Protein AF-A0A4R0MNU5-F1 (afdb_monomer)

InterPro domains:
  IPR001584 Integrase, catalytic core [PF13683] (1-47)
  IPR012337 Ribonuclease H-like superfamily [SSF53098] (1-51)

Radius of gyration: 22.83 Å; Cα contacts (8 Å, |Δi|>4): 55; chains: 1; bounding box: 47×54×33 Å

Foldseek 3Di:
DVVCCLVPVQVVVDDDDDPVSVVVSSVVSVVCQQQPAQDPQFVGDGNVVCVVVVDDGDGPDDDPDDPPPPPPDPPVVPPPDPDDDDD

pLDDT: mean 84.71, std 17.11, range [35.25, 98.19]

Mean predicted aligned error: 11.21 Å

Secondary structure (DSSP, 8-state):
-HHHHIIIIIGGGS---SHHHHHHHHHHHHHHHHHT--BGGGTTB-HHHHHHTT------SPP-S----S---TTGGGS--------

Sequence (87 aa):
RINGILKHEYLNQYRINNITDARECLRSSVELYNNERPHFSIGLLTPELVHSQELNVERLWKNYYTKNTKIVNPLQDNEKTVNQYQD

Solvent-accessible surface area (backbone atoms only — not comparable to full-atom values): 5665 Å² total; per-residue (Å²): 112,66,71,55,48,49,47,65,71,48,50,62,78,59,90,69,89,50,71,67,55,45,52,51,54,48,51,53,43,51,48,43,51,31,66,68,38,61,31,71,67,48,79,51,39,24,59,44,60,36,62,78,65,68,55,89,66,64,82,72,71,85,78,87,71,77,82,75,80,66,78,81,53,91,71,65,83,71,65,71,85,80,69,89,82,88,134

Structure (mmCIF, N/CA/C/O backbone):
data_AF-A0A4R0MNU5-F1
#
_entry.id   AF-A0A4R0MNU5-F1
#
loop_
_atom_site.group_PDB
_atom_site.id
_atom_site.type_symbol
_atom_site.label_atom_id
_atom_site.label_alt_id
_atom_site.label_comp_id
_atom_site.label_asym_id
_atom_site.label_entity_id
_atom_site.label_seq_id
_atom_site.pdbx_PDB_ins_code
_atom_site.Cartn_x
_atom_site.Cartn_y
_atom_site.Cartn_z
_atom_site.occupancy
_atom_site.B_iso_or_equiv
_atom_site.auth_seq_id
_atom_site.auth_comp_id
_atom_site.auth_asym_id
_atom_site.auth_atom_id
_atom_site.pdbx_PDB_model_num
ATOM 1 N N . ARG A 1 1 ? -1.976 9.791 -0.894 1.00 86.12 1 ARG A N 1
ATOM 2 C CA . ARG A 1 1 ? -1.189 9.038 0.119 1.00 86.12 1 ARG A CA 1
ATOM 3 C C . ARG A 1 1 ? -0.544 7.781 -0.469 1.00 86.12 1 ARG A C 1
ATOM 5 O O . ARG A 1 1 ? 0.670 7.684 -0.395 1.00 86.12 1 ARG A O 1
ATOM 12 N N . ILE A 1 2 ? -1.308 6.895 -1.120 1.00 93.19 2 ILE A N 1
ATOM 13 C CA . ILE A 1 2 ? -0.818 5.630 -1.713 1.00 93.19 2 ILE A CA 1
ATOM 14 C C . ILE A 1 2 ? 0.393 5.833 -2.640 1.00 93.19 2 ILE A C 1
ATOM 16 O O . ILE A 1 2 ? 1.439 5.244 -2.407 1.00 93.19 2 ILE A O 1
ATOM 20 N N . ASN A 1 3 ? 0.306 6.749 -3.613 1.00 94.12 3 ASN A N 1
ATOM 21 C CA . ASN A 1 3 ? 1.417 7.025 -4.539 1.00 94.12 3 ASN A CA 1
ATOM 22 C C . ASN A 1 3 ? 2.715 7.436 -3.832 1.00 94.12 3 ASN A C 1
ATOM 24 O O . ASN A 1 3 ? 3.797 7.130 -4.318 1.00 94.12 3 ASN A O 1
ATOM 28 N N . GLY A 1 4 ? 2.608 8.140 -2.701 1.00 96.69 4 GLY A N 1
ATOM 29 C CA . GLY A 1 4 ? 3.766 8.509 -1.893 1.00 96.69 4 GLY A CA 1
ATOM 30 C C . GLY A 1 4 ? 4.430 7.269 -1.306 1.00 96.69 4 GLY A C 1
ATOM 31 O O . GLY A 1 4 ? 5.623 7.086 -1.501 1.00 96.69 4 GLY A O 1
ATOM 32 N N . ILE A 1 5 ? 3.641 6.390 -0.686 1.00 95.94 5 ILE A N 1
ATOM 33 C CA . ILE A 1 5 ? 4.122 5.128 -0.111 1.00 95.94 5 ILE A CA 1
ATOM 34 C C . ILE A 1 5 ? 4.745 4.241 -1.196 1.00 95.94 5 ILE A C 1
ATOM 36 O O . ILE A 1 5 ? 5.893 3.835 -1.062 1.00 95.94 5 ILE A O 1
ATOM 40 N N . LEU A 1 6 ? 4.042 4.001 -2.309 1.00 96.44 6 LEU A N 1
ATOM 41 C CA . LEU A 1 6 ? 4.561 3.161 -3.395 1.00 96.44 6 LEU A CA 1
ATOM 42 C C . LEU A 1 6 ? 5.887 3.694 -3.949 1.00 96.44 6 LEU A C 1
ATOM 44 O O . LEU A 1 6 ? 6.836 2.933 -4.106 1.00 96.44 6 LEU A O 1
ATOM 48 N N . LYS A 1 7 ? 5.979 5.004 -4.205 1.00 95.00 7 LYS A N 1
ATOM 49 C CA . LYS A 1 7 ? 7.199 5.606 -4.756 1.00 95.00 7 LYS A CA 1
ATOM 50 C C . LYS A 1 7 ? 8.358 5.596 -3.763 1.00 95.00 7 LYS A C 1
ATOM 52 O O . LYS A 1 7 ? 9.456 5.236 -4.157 1.00 95.00 7 LYS A O 1
ATOM 57 N N . HIS A 1 8 ? 8.127 5.991 -2.512 1.00 96.19 8 HIS A N 1
ATOM 58 C CA . HIS A 1 8 ? 9.211 6.241 -1.555 1.00 96.19 8 HIS A CA 1
ATOM 59 C C . HIS A 1 8 ? 9.608 5.004 -0.752 1.00 96.19 8 HIS 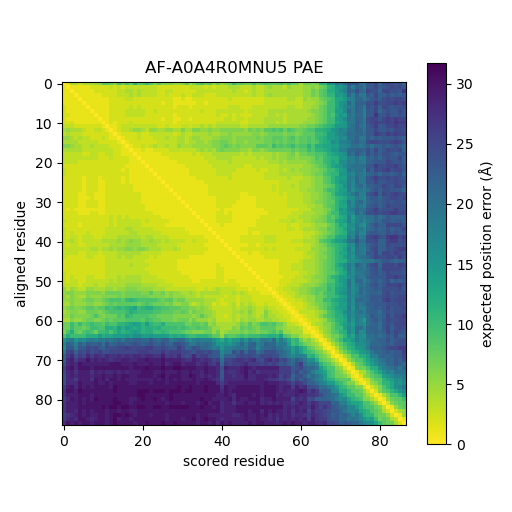A C 1
ATOM 61 O O . HIS A 1 8 ? 10.783 4.850 -0.437 1.00 96.19 8 HIS A O 1
ATOM 67 N N . GLU A 1 9 ? 8.655 4.134 -0.417 1.00 95.25 9 GLU A N 1
ATOM 68 C CA . GLU A 1 9 ? 8.922 2.967 0.427 1.00 95.25 9 GLU A CA 1
ATOM 69 C C . GLU A 1 9 ? 9.223 1.719 -0.396 1.00 95.25 9 GLU A C 1
ATOM 71 O O . GLU A 1 9 ? 10.104 0.959 -0.018 1.00 95.25 9 GLU A O 1
ATOM 76 N N . TYR A 1 10 ? 8.539 1.511 -1.523 1.00 95.19 10 TYR A N 1
ATOM 77 C CA . TYR A 1 10 ? 8.740 0.309 -2.337 1.00 95.19 10 TYR A CA 1
ATOM 78 C C . TYR A 1 10 ? 9.703 0.570 -3.494 1.00 95.19 10 TYR A C 1
ATOM 80 O O . TYR A 1 10 ? 10.785 -0.005 -3.551 1.00 95.19 10 TYR A O 1
ATOM 88 N N . LEU A 1 11 ? 9.341 1.472 -4.407 1.00 94.94 11 LEU A N 1
ATOM 89 C CA . LEU A 1 11 ? 10.057 1.635 -5.674 1.00 94.94 11 LEU A CA 1
ATOM 90 C C . LEU A 1 11 ? 11.433 2.291 -5.524 1.00 94.94 11 LEU A C 1
ATOM 92 O O . LEU A 1 11 ? 12.333 1.978 -6.296 1.00 94.94 11 LEU A O 1
ATOM 96 N N . ASN A 1 12 ? 11.620 3.152 -4.522 1.00 93.75 12 ASN A N 1
ATOM 97 C CA . ASN A 1 12 ? 12.879 3.871 -4.301 1.00 93.75 12 ASN A CA 1
ATOM 98 C C . ASN A 1 12 ? 14.077 2.954 -3.991 1.00 93.75 12 ASN A C 1
ATOM 100 O O . ASN A 1 12 ? 15.221 3.392 -4.051 1.00 93.75 12 ASN A O 1
ATOM 104 N N . GLN A 1 13 ? 13.827 1.690 -3.639 1.00 88.31 13 GLN A N 1
ATOM 105 C CA . GLN A 1 13 ? 14.874 0.713 -3.337 1.00 88.31 13 GLN A CA 1
ATOM 106 C C . GLN A 1 13 ? 15.430 0.026 -4.594 1.00 88.31 13 GLN A C 1
ATOM 108 O O . GLN A 1 13 ? 16.486 -0.603 -4.536 1.00 88.31 13 GLN A O 1
ATOM 113 N N . TYR A 1 14 ? 14.744 0.146 -5.735 1.00 90.56 14 TYR A N 1
ATOM 114 C CA . TYR A 1 14 ? 15.094 -0.558 -6.964 1.00 90.56 14 TYR A CA 1
ATOM 115 C C . TYR A 1 14 ? 15.802 0.362 -7.956 1.00 90.56 14 TYR A C 1
ATOM 117 O O . TYR A 1 14 ? 15.409 1.508 -8.176 1.00 90.56 14 TYR A O 1
ATOM 125 N N . ARG A 1 15 ? 16.830 -0.172 -8.623 1.00 92.62 15 ARG A N 1
ATOM 126 C CA . ARG A 1 15 ? 17.396 0.449 -9.825 1.00 92.62 15 ARG A CA 1
ATOM 127 C C . ARG A 1 15 ? 16.640 -0.069 -11.040 1.00 92.62 15 ARG A C 1
ATOM 129 O O . ARG A 1 15 ? 16.698 -1.256 -11.339 1.00 92.62 15 ARG A O 1
ATOM 136 N N . ILE A 1 16 ? 15.938 0.830 -11.717 1.00 93.50 16 ILE A N 1
ATOM 137 C CA . ILE A 1 16 ? 15.110 0.520 -12.883 1.00 93.50 16 ILE A CA 1
ATOM 138 C C . ILE A 1 16 ? 15.872 0.945 -14.138 1.00 93.50 16 ILE A C 1
ATOM 140 O O . ILE A 1 16 ? 16.214 2.119 -14.275 1.00 93.50 16 ILE A O 1
ATOM 144 N N . ASN A 1 17 ? 16.123 0.004 -15.050 1.00 93.81 17 ASN A N 1
ATOM 145 C CA . ASN A 1 17 ? 16.916 0.263 -16.258 1.00 93.81 17 ASN A CA 1
ATOM 146 C C . ASN A 1 17 ? 16.049 0.437 -17.508 1.00 93.81 17 ASN A C 1
ATOM 148 O O . ASN A 1 17 ? 16.441 1.132 -18.444 1.00 93.81 17 ASN A O 1
ATOM 152 N N . ASN A 1 18 ? 14.874 -0.193 -17.540 1.00 96.44 18 ASN A N 1
ATOM 153 C CA . ASN A 1 18 ? 13.953 -0.128 -18.668 1.00 96.44 18 ASN A CA 1
ATOM 154 C C . ASN A 1 18 ? 12.484 -0.124 -18.201 1.00 96.44 18 ASN A C 1
ATOM 156 O O . ASN A 1 18 ? 12.173 -0.319 -17.024 1.00 96.44 18 ASN A O 1
ATOM 160 N N . ILE A 1 19 ? 11.565 0.128 -19.137 1.00 96.81 19 ILE A N 1
ATOM 161 C CA . ILE A 1 19 ? 10.132 0.232 -18.834 1.00 96.81 19 ILE A CA 1
ATOM 162 C C . ILE A 1 19 ? 9.512 -1.103 -18.407 1.00 96.81 19 ILE A C 1
ATOM 164 O O . ILE A 1 19 ? 8.560 -1.102 -17.632 1.00 96.81 19 ILE A O 1
ATOM 168 N N . THR A 1 20 ? 10.030 -2.231 -18.890 1.00 96.75 20 THR A N 1
ATOM 169 C CA . THR A 1 20 ? 9.550 -3.565 -18.515 1.00 96.75 20 THR A CA 1
ATOM 170 C C . THR A 1 20 ? 9.858 -3.830 -17.045 1.00 96.75 20 THR A C 1
ATOM 172 O O . THR A 1 20 ? 8.929 -4.096 -16.285 1.00 96.75 20 THR A O 1
ATOM 175 N N . ASP A 1 21 ? 11.103 -3.597 -16.614 1.00 95.12 21 ASP A N 1
ATOM 176 C CA . ASP A 1 21 ? 11.516 -3.693 -15.207 1.00 95.12 21 ASP A CA 1
ATOM 177 C C . ASP A 1 21 ? 10.647 -2.787 -14.323 1.00 95.12 21 ASP A C 1
ATOM 179 O O . ASP A 1 21 ? 10.174 -3.188 -13.261 1.00 95.12 21 ASP A O 1
ATOM 183 N N . ALA A 1 22 ? 10.380 -1.557 -14.782 1.00 95.38 22 ALA A N 1
ATOM 184 C CA . ALA A 1 22 ? 9.549 -0.605 -14.049 1.00 95.38 22 ALA A CA 1
ATOM 185 C C . ALA A 1 22 ? 8.135 -1.148 -13.803 1.00 95.38 22 ALA A C 1
ATOM 187 O O . ALA A 1 22 ? 7.575 -0.974 -12.718 1.00 95.38 22 ALA A O 1
ATOM 188 N N . ARG A 1 23 ? 7.547 -1.799 -14.815 1.00 97.19 23 ARG A N 1
ATOM 189 C CA . ARG A 1 23 ? 6.206 -2.389 -14.733 1.00 97.19 23 ARG A CA 1
ATOM 190 C C . ARG A 1 23 ? 6.186 -3.581 -13.789 1.00 97.19 23 ARG A C 1
ATOM 192 O O . ARG A 1 23 ? 5.244 -3.696 -13.009 1.00 97.19 23 ARG A O 1
ATOM 199 N N . GLU A 1 24 ? 7.209 -4.426 -13.828 1.00 96.38 24 GLU A N 1
ATOM 200 C CA . GLU A 1 24 ? 7.330 -5.573 -12.927 1.00 96.38 24 GLU A CA 1
ATOM 201 C C . GLU A 1 24 ? 7.523 -5.128 -11.475 1.00 96.38 24 GLU A C 1
ATOM 203 O O . GLU A 1 24 ? 6.753 -5.538 -10.607 1.00 96.38 24 GLU A O 1
ATOM 208 N N . CYS A 1 25 ? 8.455 -4.206 -11.212 1.00 96.12 25 CYS A N 1
ATOM 209 C CA . CYS A 1 25 ? 8.657 -3.629 -9.883 1.00 96.12 25 CYS A CA 1
ATOM 210 C C . CYS A 1 25 ? 7.382 -2.967 -9.351 1.00 96.12 25 CYS A C 1
ATOM 212 O O . CYS A 1 25 ? 7.041 -3.137 -8.178 1.00 96.12 25 CYS A O 1
ATOM 214 N N . LEU A 1 26 ? 6.655 -2.229 -10.197 1.00 96.50 26 LEU A N 1
ATOM 215 C CA . LEU A 1 26 ? 5.380 -1.624 -9.818 1.00 96.50 26 LEU A CA 1
ATOM 216 C C . LEU A 1 26 ? 4.330 -2.686 -9.483 1.00 96.50 26 LEU A C 1
ATOM 218 O O . LEU A 1 26 ? 3.662 -2.550 -8.459 1.00 96.50 26 LEU A O 1
ATOM 222 N N . ARG A 1 27 ? 4.207 -3.739 -10.301 1.00 97.38 27 ARG A N 1
ATOM 223 C CA . ARG A 1 27 ? 3.264 -4.840 -10.061 1.00 97.38 27 ARG A CA 1
ATOM 224 C C . ARG A 1 27 ? 3.523 -5.484 -8.702 1.00 97.38 27 ARG A C 1
ATOM 226 O O . ARG A 1 27 ? 2.610 -5.535 -7.884 1.00 97.38 27 ARG A O 1
ATOM 233 N N . SER A 1 28 ? 4.769 -5.868 -8.434 1.00 96.69 28 SER A N 1
ATOM 234 C CA . SER A 1 28 ? 5.164 -6.479 -7.162 1.00 96.69 28 SER A CA 1
ATOM 235 C C . SER A 1 28 ? 4.956 -5.528 -5.980 1.00 96.69 28 SER A C 1
ATOM 237 O O . SER A 1 28 ? 4.480 -5.933 -4.926 1.00 96.69 28 SER A O 1
ATOM 239 N N . SER A 1 29 ? 5.248 -4.235 -6.149 1.00 97.06 29 SER A N 1
ATOM 240 C CA . SER A 1 29 ? 5.044 -3.233 -5.092 1.00 97.06 29 SER A CA 1
ATOM 241 C C . SER A 1 29 ? 3.569 -3.066 -4.723 1.00 97.06 29 SER A C 1
ATOM 243 O O . SER A 1 29 ? 3.235 -2.950 -3.545 1.00 97.06 29 SER A O 1
ATOM 245 N N . VAL A 1 30 ? 2.682 -3.053 -5.722 1.00 97.50 30 VAL A N 1
ATOM 246 C CA . VAL A 1 30 ? 1.229 -2.984 -5.506 1.00 97.50 30 VAL A CA 1
ATOM 247 C C . VAL A 1 30 ? 0.724 -4.262 -4.839 1.00 97.50 30 VAL A C 1
ATOM 249 O O . VAL A 1 30 ? -0.076 -4.181 -3.910 1.00 97.50 30 VAL A O 1
ATOM 252 N N . GLU A 1 31 ? 1.222 -5.424 -5.261 1.00 98.06 31 GLU A N 1
ATOM 253 C CA . GLU A 1 31 ? 0.870 -6.716 -4.670 1.00 98.06 31 GLU A CA 1
ATOM 254 C C . GLU A 1 31 ? 1.251 -6.777 -3.184 1.00 98.06 31 GLU A C 1
ATOM 256 O O . GLU A 1 31 ? 0.397 -7.082 -2.353 1.00 98.06 31 GLU A O 1
ATOM 261 N N . LEU A 1 32 ? 2.471 -6.364 -2.825 1.00 97.44 32 LEU A N 1
ATOM 262 C CA . LEU A 1 32 ? 2.911 -6.263 -1.429 1.00 97.44 32 LEU A CA 1
ATOM 263 C C . LEU A 1 32 ? 2.082 -5.246 -0.627 1.00 97.44 32 LEU A C 1
ATOM 265 O O . LEU A 1 32 ? 1.728 -5.491 0.525 1.00 97.44 32 LEU A O 1
ATOM 269 N N . TYR A 1 33 ? 1.755 -4.092 -1.213 1.00 97.56 33 TYR A N 1
ATOM 270 C CA . TYR A 1 33 ? 0.929 -3.086 -0.544 1.00 97.56 33 TYR A CA 1
ATOM 271 C C . TYR A 1 33 ? -0.474 -3.623 -0.223 1.00 97.56 33 TYR A C 1
ATOM 273 O O . TYR A 1 33 ? -0.985 -3.385 0.870 1.00 97.56 33 TYR A O 1
ATOM 281 N N . ASN A 1 34 ? -1.098 -4.344 -1.154 1.00 97.75 34 ASN A N 1
ATOM 282 C CA . ASN A 1 34 ? -2.464 -4.837 -0.986 1.00 97.75 34 ASN A CA 1
ATOM 283 C C . ASN A 1 34 ? -2.550 -6.092 -0.109 1.00 97.75 34 ASN A C 1
ATOM 285 O O . ASN A 1 34 ? -3.515 -6.219 0.643 1.00 97.75 34 ASN A O 1
ATOM 289 N N . ASN A 1 35 ? -1.565 -6.991 -0.186 1.00 98.12 35 ASN A N 1
ATOM 290 C CA . ASN A 1 35 ? -1.639 -8.308 0.453 1.00 98.12 35 ASN A CA 1
ATOM 291 C C . ASN A 1 35 ? -0.858 -8.413 1.762 1.00 98.12 35 ASN A C 1
ATOM 293 O O . ASN A 1 35 ? -1.297 -9.122 2.658 1.00 98.12 35 ASN A O 1
ATOM 297 N N . GLU A 1 36 ? 0.271 -7.716 1.889 1.00 97.19 36 GLU A N 1
ATOM 298 C CA . GLU A 1 36 ? 1.206 -7.920 3.007 1.00 97.19 36 GLU A CA 1
ATOM 299 C C . GLU A 1 36 ? 1.189 -6.755 3.998 1.00 97.19 36 GLU A C 1
ATOM 301 O O . GLU A 1 36 ? 1.462 -6.926 5.183 1.00 97.19 36 GLU A O 1
ATOM 306 N N . ARG A 1 37 ? 0.889 -5.533 3.538 1.00 97.19 37 ARG A N 1
ATOM 307 C CA . ARG A 1 37 ? 1.000 -4.344 4.388 1.00 97.19 37 ARG A CA 1
ATOM 308 C C . ARG A 1 37 ? -0.204 -4.220 5.337 1.00 97.19 37 ARG A C 1
ATOM 310 O O . ARG A 1 37 ? -1.318 -3.971 4.867 1.00 97.19 37 ARG A O 1
ATOM 317 N N . PRO A 1 38 ? -0.007 -4.257 6.667 1.00 96.50 38 PRO A N 1
ATOM 318 C CA . PRO A 1 38 ? -1.064 -3.931 7.615 1.00 96.50 38 PRO A CA 1
ATOM 319 C C . PRO A 1 38 ? -1.300 -2.417 7.655 1.00 96.50 38 PRO A C 1
ATOM 321 O O . PRO A 1 38 ? -0.362 -1.613 7.681 1.00 96.50 38 PRO A O 1
ATOM 324 N N . HIS A 1 39 ? -2.566 -2.004 7.677 1.00 95.06 39 HIS A N 1
ATOM 325 C CA . HIS A 1 39 ? -2.942 -0.593 7.632 1.00 95.06 39 HIS A CA 1
ATOM 326 C C . HIS A 1 39 ? -3.695 -0.161 8.891 1.00 95.06 39 HIS A C 1
ATOM 328 O O . HIS A 1 39 ? -4.805 -0.610 9.171 1.00 95.06 39 HIS A O 1
ATOM 334 N N . PHE A 1 40 ? -3.136 0.810 9.617 1.00 92.81 40 PHE A N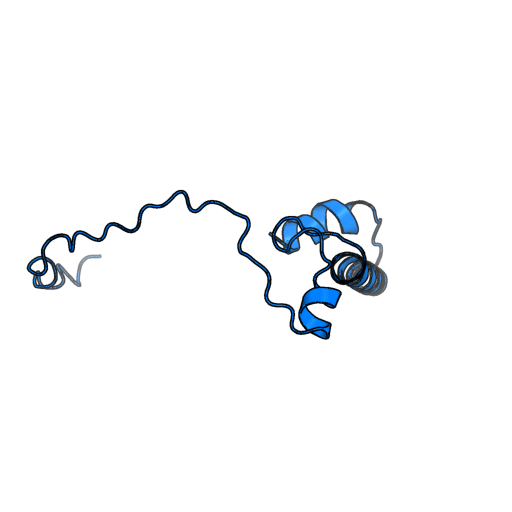 1
ATOM 335 C CA . PHE A 1 40 ? -3.754 1.371 10.826 1.00 92.81 40 PHE A CA 1
ATOM 336 C C . PHE A 1 40 ? -5.159 1.937 10.607 1.00 92.81 40 PHE A C 1
ATOM 338 O O . PHE A 1 40 ? -5.960 1.929 11.529 1.00 92.81 40 PHE A O 1
ATOM 345 N N . SER A 1 41 ? -5.477 2.435 9.411 1.00 90.62 41 SER A N 1
ATOM 346 C CA . SER A 1 41 ? -6.804 2.981 9.099 1.00 90.62 41 SER A CA 1
ATOM 347 C C . SER A 1 41 ? -7.908 1.926 9.044 1.00 90.62 41 SER A C 1
ATOM 349 O O . SER A 1 41 ? -9.073 2.300 9.089 1.00 90.62 41 SER A O 1
ATOM 351 N N . ILE A 1 42 ? -7.538 0.649 8.924 1.00 93.94 42 ILE A N 1
ATOM 352 C CA . ILE A 1 42 ? -8.441 -0.499 8.795 1.00 93.94 42 ILE A CA 1
ATOM 353 C C . ILE A 1 42 ? -8.093 -1.586 9.823 1.00 93.94 42 ILE A C 1
ATOM 355 O O . ILE A 1 42 ? -8.163 -2.772 9.534 1.00 93.94 42 ILE A O 1
ATOM 359 N N . GLY A 1 43 ? -7.659 -1.186 11.022 1.00 94.38 43 GLY A N 1
ATOM 360 C CA . GLY A 1 43 ? -7.448 -2.115 12.138 1.00 94.38 43 GLY A CA 1
ATOM 361 C C . GLY A 1 43 ? -6.254 -3.055 11.973 1.00 94.38 43 GLY A C 1
ATOM 362 O O . GLY A 1 43 ? -6.301 -4.174 12.464 1.00 94.38 43 GLY A O 1
ATOM 363 N N . LEU A 1 44 ? -5.194 -2.614 11.283 1.00 95.12 44 LEU A N 1
ATOM 364 C CA . LEU A 1 44 ? -4.025 -3.436 10.930 1.00 95.12 44 LEU A CA 1
ATOM 365 C C . LEU A 1 44 ? -4.339 -4.606 9.985 1.00 95.12 44 LEU A C 1
ATOM 367 O O . LEU A 1 44 ? -3.505 -5.488 9.807 1.00 95.12 44 LEU A O 1
ATOM 371 N N . LEU A 1 45 ? -5.492 -4.575 9.317 1.00 96.06 45 LEU A N 1
ATOM 372 C CA . LEU A 1 45 ? -5.806 -5.488 8.224 1.00 96.06 45 LEU A CA 1
ATOM 373 C C . LEU A 1 45 ? -5.122 -5.045 6.925 1.00 96.06 45 LEU A C 1
ATOM 375 O O . LEU A 1 45 ? -4.631 -3.913 6.801 1.00 96.06 45 LEU A O 1
ATOM 379 N N . THR A 1 46 ? -5.096 -5.950 5.951 1.00 97.69 46 THR A N 1
ATOM 380 C CA . THR A 1 46 ? -4.588 -5.682 4.605 1.00 97.69 46 THR A CA 1
ATOM 381 C C . THR A 1 46 ? -5.740 -5.231 3.697 1.00 97.69 46 THR A C 1
ATOM 383 O O . THR A 1 46 ? -6.886 -5.644 3.908 1.00 97.69 46 THR A O 1
ATOM 386 N N . PRO A 1 47 ? -5.488 -4.358 2.704 1.00 97.12 47 PRO A N 1
ATOM 387 C CA . PRO A 1 47 ? -6.528 -3.902 1.787 1.00 97.12 47 PRO A CA 1
ATOM 388 C C . PRO A 1 47 ? -7.226 -5.055 1.065 1.00 97.12 47 PRO A C 1
ATOM 390 O O . PRO A 1 47 ? -8.444 -5.018 0.909 1.00 97.12 47 PRO A O 1
ATOM 393 N N . GLU A 1 48 ? -6.472 -6.081 0.662 1.00 98.19 48 GLU A N 1
ATOM 394 C CA . GLU A 1 48 ? -7.031 -7.253 -0.011 1.00 98.19 48 GLU A CA 1
ATOM 395 C C . GLU A 1 48 ? -7.989 -8.025 0.898 1.00 98.19 48 GLU A C 1
ATOM 397 O O . GLU A 1 48 ? -9.086 -8.386 0.479 1.00 98.19 48 GLU A O 1
ATOM 402 N N . LEU A 1 49 ? -7.626 -8.230 2.168 1.00 97.88 49 LEU A N 1
ATOM 403 C CA . LEU A 1 49 ? -8.480 -8.930 3.126 1.00 97.88 49 LEU A CA 1
ATOM 404 C C . LEU A 1 49 ? -9.818 -8.207 3.325 1.00 97.88 49 LEU A C 1
ATOM 406 O O . LEU A 1 49 ? -10.873 -8.834 3.327 1.00 97.88 49 LEU A O 1
ATOM 410 N N . VAL A 1 50 ? -9.780 -6.880 3.454 1.00 96.94 50 VAL A N 1
ATOM 411 C CA . VAL A 1 50 ? -10.992 -6.073 3.648 1.00 96.94 50 VAL A CA 1
ATOM 412 C C . VAL A 1 50 ? -11.908 -6.132 2.428 1.00 96.94 50 VAL A C 1
ATOM 414 O O . VAL A 1 50 ? -13.115 -6.278 2.596 1.00 96.94 50 VAL A O 1
ATOM 417 N N . HIS A 1 51 ? -1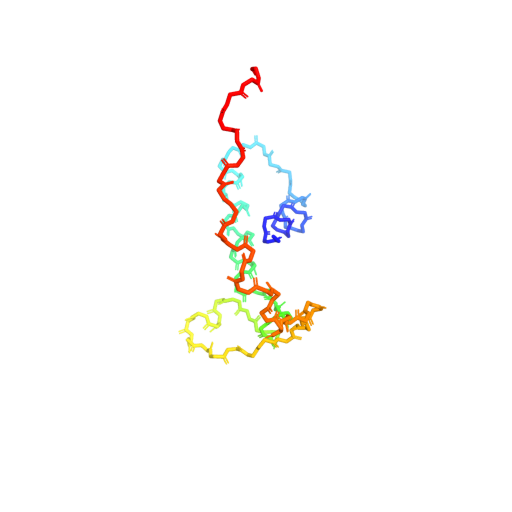1.358 -6.040 1.214 1.00 96.31 51 HIS A N 1
ATOM 418 C CA . HIS A 1 51 ? -12.167 -6.098 -0.003 1.00 96.31 51 HIS A CA 1
ATOM 419 C C . HIS A 1 51 ? -12.691 -7.507 -0.294 1.00 96.31 51 HIS A C 1
ATOM 421 O O . HIS A 1 51 ? -13.869 -7.654 -0.600 1.00 96.31 51 HIS A O 1
ATOM 427 N N . SER A 1 52 ? -11.848 -8.535 -0.174 1.00 97.25 52 SER A N 1
ATOM 428 C CA . SER A 1 52 ? -12.222 -9.924 -0.485 1.00 97.25 52 SER A CA 1
ATOM 429 C C . SER A 1 52 ? -13.296 -10.482 0.449 1.00 97.25 52 SER A C 1
ATOM 431 O O . SER A 1 52 ? -14.119 -11.287 0.020 1.00 97.25 52 SER A O 1
ATOM 433 N N . GLN A 1 53 ? -13.304 -10.053 1.712 1.00 96.38 53 GLN A N 1
ATOM 434 C CA . GLN A 1 53 ? -14.279 -10.485 2.715 1.00 96.38 53 GLN A CA 1
ATOM 435 C C . GLN A 1 53 ? -15.396 -9.458 2.963 1.00 96.38 53 GLN A C 1
ATOM 437 O O . GLN A 1 53 ? -16.194 -9.653 3.877 1.00 96.38 53 GLN A O 1
ATOM 442 N N . GLU A 1 54 ? -15.442 -8.365 2.191 1.00 94.81 54 GLU A N 1
ATOM 443 C CA . GLU A 1 54 ? -16.416 -7.269 2.340 1.00 94.81 54 GLU A CA 1
ATOM 444 C C . GLU A 1 54 ? -16.545 -6.765 3.793 1.00 94.81 54 GLU A C 1
ATOM 446 O O . GLU A 1 54 ? -17.637 -6.524 4.317 1.00 94.81 54 GLU A O 1
ATOM 451 N N . LEU A 1 55 ? -15.409 -6.620 4.483 1.00 95.12 55 LEU A N 1
ATOM 452 C CA . LEU A 1 55 ? -15.398 -6.279 5.904 1.00 95.12 55 LEU A CA 1
ATOM 453 C C . LEU A 1 55 ? -15.820 -4.826 6.129 1.00 95.12 55 LEU A C 1
ATOM 455 O O . LEU A 1 55 ? -15.257 -3.887 5.560 1.00 95.12 55 LEU A O 1
ATOM 459 N N . ASN A 1 56 ? -16.747 -4.627 7.064 1.00 93.12 56 ASN A N 1
ATOM 460 C CA . ASN A 1 56 ? -17.068 -3.302 7.577 1.00 93.12 56 ASN A CA 1
ATOM 461 C C . ASN A 1 56 ? -15.999 -2.871 8.587 1.00 93.12 56 ASN A C 1
ATOM 463 O O . ASN A 1 56 ? -15.986 -3.321 9.731 1.00 93.12 56 ASN A O 1
ATOM 467 N N . VAL A 1 57 ? -15.091 -2.001 8.147 1.00 93.06 57 VAL A N 1
ATOM 468 C CA . VAL A 1 57 ? -13.993 -1.478 8.968 1.00 93.06 57 VAL A CA 1
ATOM 469 C C . VAL A 1 57 ? -14.378 -0.171 9.653 1.00 93.06 57 VAL A C 1
ATOM 471 O O . VAL A 1 57 ? -14.931 0.747 9.042 1.00 93.06 57 VAL A O 1
ATOM 474 N N . GLU A 1 58 ? -14.055 -0.062 10.938 1.00 90.19 58 GLU A N 1
ATOM 475 C CA . GLU A 1 58 ? -14.294 1.159 11.700 1.00 90.19 58 GLU A CA 1
ATOM 476 C C . GLU A 1 58 ? -13.326 2.278 11.296 1.00 90.19 58 GLU A C 1
ATOM 478 O O . GLU A 1 58 ? -12.146 2.065 11.010 1.00 90.19 58 GLU A O 1
ATOM 483 N N . ARG A 1 59 ? -13.812 3.523 11.318 1.00 86.69 59 ARG A N 1
ATOM 484 C CA . ARG A 1 59 ? -12.974 4.702 11.079 1.00 86.69 59 ARG A CA 1
ATOM 485 C C . ARG A 1 59 ? -12.149 5.013 12.329 1.00 86.69 59 ARG A C 1
ATOM 487 O O . ARG A 1 59 ? -12.645 5.640 13.259 1.00 86.69 59 ARG A O 1
ATOM 494 N N . LEU A 1 60 ? -10.865 4.663 12.307 1.00 87.38 60 LEU A N 1
ATOM 495 C CA . LEU A 1 60 ? -9.973 4.810 13.470 1.00 87.38 60 LEU A CA 1
ATOM 496 C C . LEU A 1 60 ? -9.327 6.197 13.637 1.00 87.38 60 LEU A C 1
ATOM 498 O O . LEU A 1 60 ? -8.618 6.441 14.612 1.00 87.38 60 LEU A O 1
ATOM 502 N N . TRP A 1 61 ? -9.537 7.131 12.706 1.00 85.06 61 TRP A N 1
ATOM 503 C CA . TRP A 1 61 ? -8.924 8.460 12.776 1.00 85.06 61 TRP A CA 1
ATOM 504 C C . TRP A 1 61 ? -9.890 9.544 13.261 1.00 85.06 61 TRP A C 1
ATOM 506 O O . TRP A 1 61 ? -11.059 9.604 12.868 1.00 85.06 61 TRP A O 1
ATOM 516 N N . LYS A 1 62 ? -9.360 10.462 14.078 1.00 83.06 62 LYS A N 1
ATOM 517 C CA . LYS A 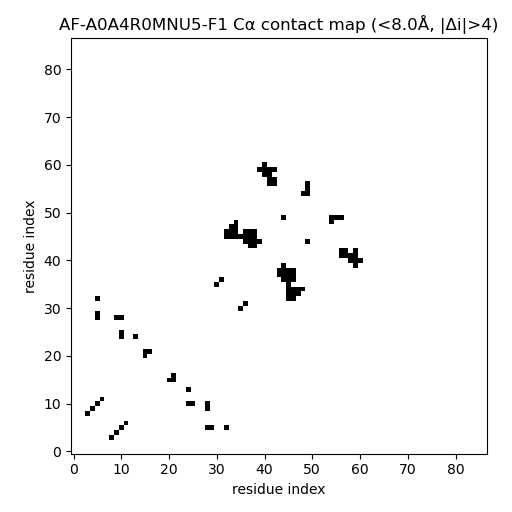1 62 ? -10.096 11.625 14.580 1.00 83.06 62 LYS A CA 1
ATOM 518 C C . LYS A 1 62 ? -10.361 12.625 13.454 1.00 83.06 62 LYS A C 1
ATOM 520 O O . LYS A 1 62 ? -9.489 12.914 12.637 1.00 83.06 62 LYS A O 1
ATOM 525 N N . ASN A 1 63 ? -11.567 13.182 13.438 1.00 83.62 63 ASN A N 1
ATOM 526 C CA . ASN A 1 63 ? -11.874 14.368 12.647 1.00 83.62 63 ASN A CA 1
ATOM 527 C C . ASN A 1 63 ? -11.536 15.605 13.478 1.00 83.62 63 ASN A C 1
ATOM 529 O O . ASN A 1 63 ? -12.094 15.781 14.557 1.00 83.62 63 ASN A O 1
ATOM 533 N N . TYR A 1 64 ? -10.635 16.449 12.978 1.00 83.25 64 TYR A N 1
ATOM 534 C CA . TYR A 1 64 ? -10.257 17.704 13.642 1.00 83.25 64 TYR A CA 1
ATOM 535 C C . TYR A 1 64 ? -11.192 18.866 13.295 1.00 83.25 64 TYR A C 1
ATOM 537 O O . TYR A 1 64 ? -11.224 19.869 14.000 1.00 83.25 64 TYR A O 1
ATOM 545 N N . TYR A 1 65 ? -11.972 18.726 12.224 1.00 81.12 65 TYR A N 1
ATOM 546 C CA . TYR A 1 65 ? -12.949 19.725 11.815 1.00 81.12 65 TYR A CA 1
ATOM 547 C C . TYR A 1 65 ? -14.272 19.480 12.533 1.00 81.12 65 TYR A C 1
ATOM 549 O O . TYR A 1 65 ? -14.868 18.405 12.418 1.00 81.12 65 TYR A O 1
ATOM 557 N N . THR A 1 66 ? -14.743 20.488 13.259 1.00 73.00 66 THR A N 1
ATOM 558 C CA . THR A 1 66 ? -16.097 20.497 13.803 1.00 73.00 66 THR A CA 1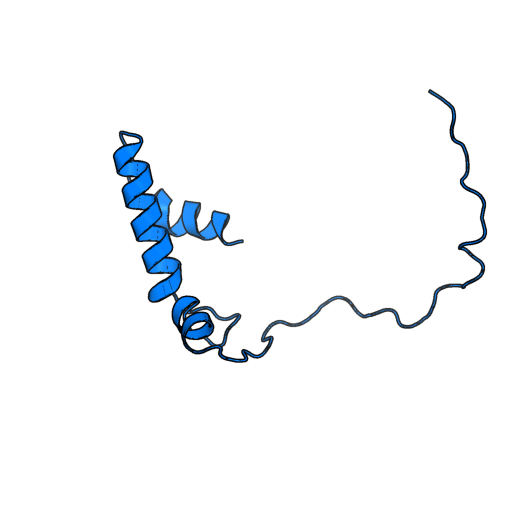
ATOM 559 C C . THR A 1 66 ? -17.077 20.763 12.663 1.00 73.00 66 THR A C 1
ATOM 561 O O . THR A 1 66 ? -16.889 21.674 11.856 1.00 73.00 66 THR A O 1
ATOM 564 N N . LYS A 1 67 ? -18.146 19.963 12.568 1.00 68.38 67 LYS A N 1
ATOM 565 C CA . LYS A 1 67 ? -19.285 20.339 11.724 1.00 68.38 67 LYS A CA 1
ATOM 566 C C . LYS A 1 67 ? -19.918 21.559 12.380 1.00 68.38 67 LYS A C 1
ATOM 568 O O . LYS A 1 67 ? -20.528 21.430 13.439 1.00 68.38 67 LYS A O 1
ATOM 573 N N . ASN A 1 68 ? -19.736 22.733 11.787 1.00 67.25 68 ASN A N 1
ATOM 574 C CA . ASN A 1 68 ? -20.445 23.924 12.222 1.00 67.25 68 ASN A CA 1
ATOM 575 C C . ASN A 1 68 ? -21.926 23.727 11.864 1.00 67.25 68 ASN A C 1
ATOM 577 O O . ASN A 1 68 ? -22.328 23.905 10.721 1.00 67.25 68 ASN A O 1
ATOM 581 N N . THR A 1 69 ? -22.719 23.248 12.821 1.00 64.62 69 THR A N 1
ATOM 582 C CA . THR A 1 69 ? -24.167 23.031 12.669 1.00 64.62 69 THR A CA 1
ATOM 583 C C . THR A 1 69 ? -24.960 24.330 12.736 1.00 64.62 69 THR A C 1
ATOM 585 O O . THR A 1 69 ? -26.160 24.329 12.469 1.00 64.62 69 THR A O 1
ATOM 588 N N . LYS A 1 70 ? -24.310 25.452 13.068 1.00 64.38 70 LYS A N 1
ATOM 589 C CA . LYS A 1 70 ? -24.912 26.769 12.899 1.00 64.38 70 LYS A CA 1
ATOM 590 C C . LYS A 1 70 ? -24.955 27.060 11.404 1.00 64.38 70 LYS A C 1
ATOM 592 O O . LYS A 1 70 ? -23.919 27.341 10.809 1.00 64.38 70 LYS A O 1
ATOM 597 N N . ILE A 1 71 ? -26.150 26.995 10.817 1.00 64.94 71 ILE A N 1
ATOM 598 C CA . ILE A 1 71 ? -26.438 27.649 9.538 1.00 64.94 71 ILE A CA 1
ATOM 599 C C . ILE A 1 71 ? -26.031 29.111 9.736 1.00 64.94 71 ILE A C 1
ATOM 601 O O . ILE A 1 71 ? -26.693 29.851 10.466 1.00 64.94 71 ILE A O 1
ATOM 605 N N . VAL A 1 72 ? -24.882 29.504 9.190 1.00 58.78 72 VAL A N 1
ATOM 606 C CA . VAL A 1 72 ? -24.456 30.899 9.201 1.00 58.78 72 VAL A CA 1
ATOM 607 C C . VAL A 1 72 ? -25.342 31.620 8.196 1.00 58.78 72 VAL A C 1
ATOM 609 O O . VAL A 1 72 ? -25.127 31.547 7.000 1.00 58.78 72 VAL A O 1
ATOM 612 N N . ASN A 1 73 ? -26.408 32.214 8.730 1.00 57.28 73 ASN A N 1
ATOM 613 C CA . ASN A 1 73 ? -27.318 33.144 8.078 1.00 57.28 73 ASN A CA 1
ATOM 614 C C . ASN A 1 73 ? -27.872 32.683 6.702 1.00 57.28 73 ASN A C 1
ATOM 616 O O . ASN A 1 73 ? -27.280 32.996 5.671 1.00 57.28 73 ASN A O 1
ATOM 620 N N . PRO A 1 74 ? -29.062 32.047 6.637 1.00 56.91 74 PRO A N 1
ATOM 621 C CA . PRO A 1 74 ? -29.691 31.657 5.363 1.00 56.91 74 PRO A CA 1
ATOM 622 C C . PRO A 1 74 ? -30.017 32.846 4.433 1.00 56.91 74 PRO A C 1
ATOM 624 O O . PRO A 1 74 ? -30.467 32.648 3.311 1.00 56.91 74 PRO A O 1
ATOM 627 N N . LEU A 1 75 ? -29.810 34.086 4.893 1.00 57.47 75 LEU A N 1
ATOM 628 C CA . LEU A 1 75 ? -29.998 35.313 4.123 1.00 57.47 75 LEU A CA 1
ATOM 629 C C . LEU A 1 75 ? -28.751 35.745 3.324 1.00 57.47 75 LEU A C 1
ATOM 631 O O . LEU A 1 75 ? -28.877 36.646 2.500 1.00 57.47 75 LEU A O 1
ATOM 635 N N . GLN A 1 76 ? -27.572 35.139 3.534 1.00 53.41 76 GLN A N 1
ATOM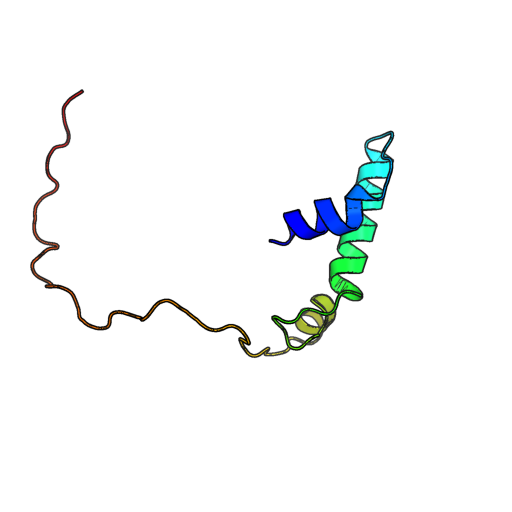 636 C CA . GLN A 1 76 ? -26.346 35.501 2.794 1.00 53.41 76 GLN A CA 1
ATOM 637 C C . GLN A 1 76 ? -26.275 34.904 1.381 1.00 53.41 76 GLN A C 1
ATOM 639 O O . GLN A 1 76 ? -25.567 35.444 0.537 1.00 53.41 76 GLN A O 1
ATOM 644 N N . ASP A 1 77 ? -27.060 33.866 1.083 1.00 54.66 77 ASP A N 1
ATOM 645 C CA . ASP A 1 77 ? -27.113 33.266 -0.260 1.00 54.66 77 ASP A CA 1
ATOM 646 C C . ASP A 1 77 ? -27.940 34.101 -1.262 1.00 54.66 77 ASP A C 1
ATOM 648 O O . ASP A 1 77 ? -28.040 33.749 -2.436 1.00 54.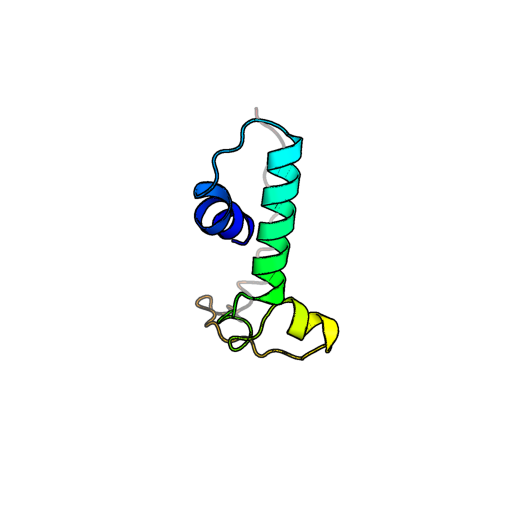66 77 ASP A O 1
ATOM 652 N N . ASN A 1 78 ? -28.527 35.221 -0.817 1.00 57.78 78 ASN A N 1
ATOM 653 C CA . ASN A 1 78 ? -29.310 36.137 -1.655 1.00 57.78 78 ASN A CA 1
ATOM 654 C C . ASN A 1 78 ? -28.537 37.374 -2.137 1.00 57.78 78 ASN A C 1
ATOM 656 O O . ASN A 1 78 ? -29.131 38.268 -2.751 1.00 57.78 78 ASN A O 1
ATOM 660 N N . GLU A 1 79 ? -27.226 37.451 -1.914 1.00 51.66 79 GLU A N 1
ATOM 661 C CA . GLU A 1 79 ? -26.428 38.505 -2.534 1.00 51.66 79 GLU A CA 1
ATOM 662 C C . GLU A 1 79 ? -26.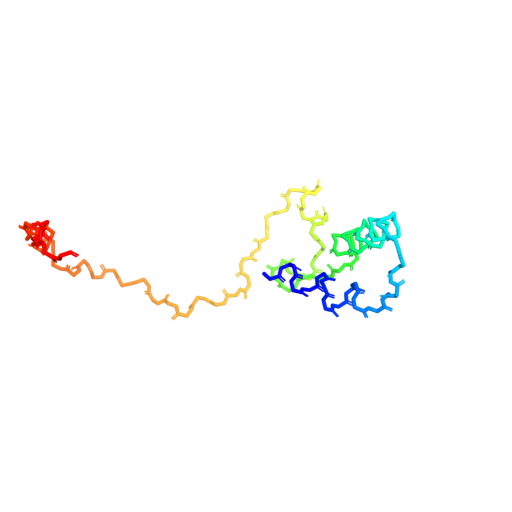009 38.079 -3.942 1.00 51.66 79 GLU A C 1
ATOM 664 O O . GLU A 1 79 ? -25.142 37.231 -4.150 1.00 51.66 79 GLU A O 1
ATOM 669 N N . LYS A 1 80 ? -26.721 38.667 -4.914 1.00 57.09 80 LYS A N 1
ATOM 670 C CA . LYS A 1 80 ? -26.439 38.680 -6.355 1.00 57.09 80 LYS A CA 1
ATOM 671 C C . LYS A 1 80 ? -24.945 38.522 -6.640 1.00 57.09 80 LYS A C 1
ATOM 673 O O . LYS A 1 80 ? -24.135 39.247 -6.070 1.00 57.09 80 LYS A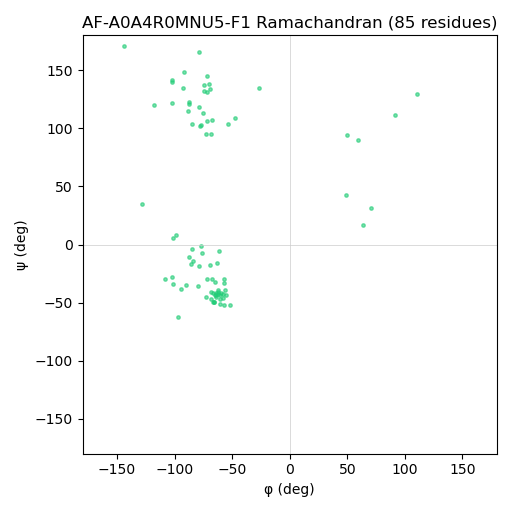 O 1
ATOM 678 N N . THR A 1 81 ? -24.603 37.656 -7.595 1.00 57.56 81 THR A N 1
ATOM 679 C CA . THR A 1 81 ? -23.240 37.524 -8.130 1.00 57.56 81 THR A CA 1
ATOM 680 C C . THR A 1 81 ? -22.671 38.904 -8.459 1.00 57.56 81 THR A C 1
ATOM 682 O O . THR A 1 81 ? -23.127 39.558 -9.401 1.00 57.56 81 THR A O 1
ATOM 685 N N . VAL A 1 82 ? -21.703 39.357 -7.666 1.00 50.44 82 VAL A N 1
ATOM 686 C CA . VAL A 1 82 ? -21.004 40.618 -7.893 1.00 50.44 82 VAL A CA 1
ATOM 687 C C . VAL A 1 82 ? -20.035 40.401 -9.055 1.00 50.44 82 VAL A C 1
ATOM 689 O O . VAL A 1 82 ? -19.087 39.633 -8.941 1.00 50.44 82 VAL A O 1
ATOM 692 N N . ASN A 1 83 ? -20.325 41.086 -10.162 1.00 51.09 83 ASN A N 1
ATOM 693 C CA . ASN A 1 83 ? -19.446 41.388 -11.293 1.00 51.09 83 ASN A CA 1
ATOM 694 C C . ASN A 1 83 ? -18.851 40.188 -12.051 1.00 51.09 83 ASN A C 1
ATOM 696 O O . ASN A 1 83 ? -17.723 39.760 -11.829 1.00 51.09 83 ASN A O 1
ATOM 700 N N . GLN A 1 84 ? -19.581 39.742 -13.077 1.00 50.78 84 GLN A N 1
ATOM 701 C CA . GLN A 1 84 ? -18.913 39.452 -14.345 1.00 50.78 84 GLN A CA 1
ATOM 702 C C . GLN A 1 84 ? -18.476 40.810 -14.921 1.00 50.78 84 GLN A C 1
ATOM 704 O O . GLN A 1 84 ? -19.287 41.730 -14.891 1.00 50.78 84 GLN A O 1
ATOM 709 N N . TYR A 1 85 ? -17.234 40.910 -15.403 1.00 54.34 85 TYR A N 1
ATOM 710 C CA . TYR A 1 85 ? -16.560 42.035 -16.087 1.00 54.34 85 TYR A CA 1
ATOM 711 C C . TYR A 1 85 ? -15.428 42.754 -15.319 1.00 54.34 85 TYR A C 1
ATOM 713 O O . TYR A 1 85 ? -15.624 43.243 -14.208 1.00 54.34 85 TYR A O 1
ATOM 721 N N . GLN A 1 86 ? -14.304 42.865 -16.059 1.00 35.25 86 GLN A N 1
ATOM 722 C CA . GLN A 1 86 ? -13.006 43.555 -15.874 1.00 35.25 86 GLN A CA 1
ATOM 723 C C . GLN A 1 86 ? -11.898 42.718 -15.208 1.00 35.25 86 GLN A C 1
ATOM 725 O O . GLN A 1 86 ? -12.014 42.374 -14.037 1.00 35.25 86 GLN A O 1
ATOM 730 N N . ASP A 1 87 ? -10.806 42.322 -15.877 1.00 43.78 87 ASP A N 1
ATOM 731 C CA . ASP A 1 87 ? -10.257 42.573 -17.230 1.00 43.78 87 ASP A CA 1
ATOM 732 C C . ASP A 1 87 ? -9.642 41.280 -17.806 1.00 43.78 87 ASP A C 1
ATOM 734 O O . ASP A 1 87 ? -9.158 40.448 -16.999 1.00 43.78 87 ASP A O 1
#

Organism: NCBI:txid2530452